Protein AF-A0A2N5M5T2-F1 (afdb_monomer_lite)

Organism: NCBI:txid673318

Structure (mmCIF, N/CA/C/O backbone):
data_AF-A0A2N5M5T2-F1
#
_entry.id   AF-A0A2N5M5T2-F1
#
loop_
_atom_site.group_PDB
_atom_site.id
_atom_site.type_symbol
_atom_site.label_atom_id
_atom_site.label_alt_id
_atom_site.label_comp_id
_atom_site.label_asym_id
_atom_site.label_entity_id
_atom_site.label_seq_id
_atom_site.pdbx_PDB_ins_code
_atom_site.Cartn_x
_atom_site.Cartn_y
_atom_site.Cartn_z
_atom_site.occupancy
_atom_site.B_iso_or_equiv
_atom_site.auth_seq_id
_atom_site.auth_comp_id
_atom_site.auth_asym_id
_atom_site.auth_atom_id
_atom_site.pdbx_PDB_model_num
ATOM 1 N N . MET A 1 1 ? 34.023 26.038 13.778 1.00 36.38 1 MET A N 1
ATOM 2 C CA . MET A 1 1 ? 34.430 25.364 12.529 1.00 3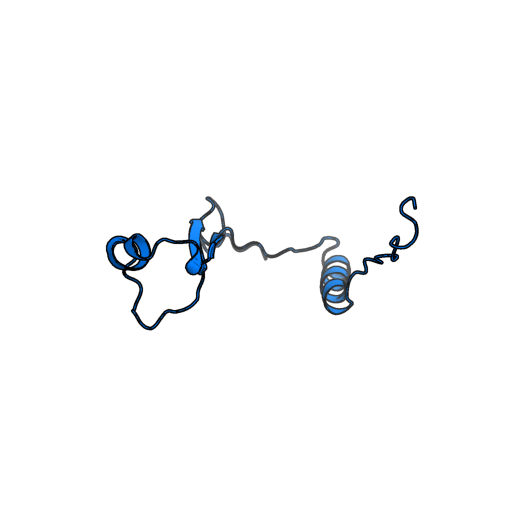6.38 1 MET A CA 1
ATOM 3 C C . MET A 1 1 ? 33.175 25.083 11.731 1.00 36.38 1 MET A C 1
ATOM 5 O O . MET A 1 1 ? 32.235 24.524 12.275 1.00 36.38 1 MET A O 1
ATOM 9 N N . LEU A 1 2 ? 33.132 25.613 10.513 1.00 45.06 2 LEU A N 1
ATOM 10 C CA . LEU A 1 2 ? 31.987 25.578 9.608 1.00 45.06 2 LEU A CA 1
ATOM 11 C C . LEU A 1 2 ? 31.850 24.185 8.982 1.00 45.06 2 LEU A C 1
ATOM 13 O O . LEU A 1 2 ? 32.859 23.562 8.644 1.00 45.06 2 LEU A O 1
ATOM 17 N N . ALA A 1 3 ? 30.595 23.745 8.870 1.00 51.44 3 ALA A N 1
ATOM 18 C CA . ALA A 1 3 ? 30.118 22.473 8.342 1.00 51.44 3 ALA A CA 1
ATOM 19 C C . ALA A 1 3 ? 30.877 22.005 7.092 1.00 51.44 3 ALA A C 1
ATOM 21 O O . ALA A 1 3 ? 30.689 22.535 6.002 1.00 51.44 3 ALA A O 1
ATOM 22 N N . GLN A 1 4 ? 31.716 20.989 7.255 1.00 56.06 4 GLN A N 1
ATOM 23 C CA . GLN A 1 4 ? 32.354 20.249 6.173 1.00 56.06 4 GLN A CA 1
ATOM 24 C C . GLN A 1 4 ? 32.332 18.779 6.602 1.00 56.06 4 GLN A C 1
ATOM 26 O O . GLN A 1 4 ? 32.784 18.486 7.705 1.00 56.06 4 GLN A O 1
ATOM 31 N N . ASN A 1 5 ? 31.808 17.898 5.741 1.00 55.69 5 ASN A N 1
ATOM 32 C CA . ASN A 1 5 ? 31.773 16.422 5.844 1.00 55.69 5 ASN A CA 1
ATOM 33 C C . ASN A 1 5 ? 30.427 15.768 6.196 1.00 55.69 5 ASN A C 1
ATOM 35 O O . ASN A 1 5 ? 30.352 14.986 7.135 1.00 55.69 5 ASN A O 1
ATOM 39 N N . ALA A 1 6 ? 29.394 16.011 5.387 1.00 55.72 6 ALA A N 1
ATOM 40 C CA . ALA A 1 6 ? 28.366 14.998 5.115 1.00 55.72 6 ALA A CA 1
ATOM 41 C C . ALA A 1 6 ? 27.584 15.364 3.843 1.00 55.72 6 ALA A C 1
ATOM 43 O O . ALA A 1 6 ? 26.415 15.728 3.898 1.00 55.72 6 ALA A O 1
ATOM 44 N N . VAL A 1 7 ? 28.233 15.299 2.681 1.00 58.28 7 VAL A N 1
ATOM 45 C CA . VAL A 1 7 ? 27.491 15.043 1.437 1.00 58.28 7 VAL A CA 1
ATOM 46 C C . VAL A 1 7 ? 27.829 13.611 1.042 1.00 58.28 7 VAL A C 1
ATOM 48 O O . VAL A 1 7 ? 28.564 13.362 0.093 1.00 58.28 7 VAL A O 1
ATOM 51 N N . GLU A 1 8 ? 27.391 12.659 1.869 1.00 62.53 8 GLU A N 1
ATOM 52 C CA . GLU A 1 8 ? 27.368 11.252 1.474 1.00 62.53 8 GLU A CA 1
ATOM 53 C C . GLU A 1 8 ? 26.434 11.139 0.268 1.00 62.53 8 GLU A C 1
ATOM 55 O O . GLU A 1 8 ? 25.259 11.503 0.333 1.00 62.53 8 GLU A O 1
ATOM 60 N N . GLY A 1 9 ? 26.983 10.708 -0.865 1.00 67.62 9 GLY A N 1
ATOM 61 C CA . GLY A 1 9 ? 26.239 10.532 -2.101 1.00 67.62 9 GLY A CA 1
ATOM 62 C C . GLY A 1 9 ? 25.193 9.432 -1.948 1.00 67.62 9 GLY A C 1
ATOM 63 O O . GLY A 1 9 ? 25.504 8.253 -2.098 1.00 67.62 9 GLY A O 1
ATOM 64 N N . ILE A 1 10 ? 23.947 9.815 -1.674 1.00 76.88 10 ILE A N 1
ATOM 65 C CA . ILE A 1 10 ? 22.805 8.900 -1.713 1.00 76.88 10 ILE A CA 1
ATOM 66 C C . ILE A 1 10 ? 22.468 8.640 -3.185 1.00 76.88 10 ILE A C 1
ATOM 68 O O . ILE A 1 10 ? 21.861 9.472 -3.858 1.00 76.88 10 ILE A O 1
ATOM 72 N N . GLY A 1 11 ? 22.879 7.480 -3.693 1.00 79.56 11 GLY A N 1
ATOM 73 C CA . GLY A 1 11 ? 22.442 6.972 -4.990 1.00 79.56 11 GLY A CA 1
ATOM 74 C C . GLY A 1 11 ? 21.110 6.238 -4.854 1.00 79.56 11 GLY A C 1
ATOM 75 O O . GLY A 1 11 ? 21.019 5.256 -4.120 1.00 79.56 11 GLY A O 1
ATOM 76 N N . LEU A 1 12 ? 20.079 6.688 -5.571 1.00 90.88 12 LEU A N 1
ATOM 77 C CA . LEU A 1 12 ? 18.833 5.936 -5.718 1.00 90.88 12 LEU A CA 1
ATOM 78 C C . LEU A 1 12 ? 18.937 5.044 -6.955 1.00 90.88 12 LEU A C 1
ATOM 80 O O . LEU A 1 12 ? 19.312 5.501 -8.032 1.00 90.88 12 LEU A O 1
ATOM 84 N N . SER A 1 13 ? 18.587 3.773 -6.805 1.00 94.19 13 SER A N 1
ATOM 85 C CA . SER A 1 13 ? 18.461 2.834 -7.918 1.00 94.19 13 SER A CA 1
ATOM 86 C C . SER A 1 13 ? 17.129 2.106 -7.818 1.00 94.19 13 SER A C 1
ATOM 88 O O . SER A 1 13 ? 16.568 1.979 -6.729 1.00 94.19 13 SER A O 1
ATOM 90 N N . ILE A 1 14 ? 16.613 1.653 -8.960 1.00 93.44 14 ILE A N 1
ATOM 91 C CA . ILE A 1 14 ? 15.453 0.765 -9.000 1.00 93.44 14 ILE A CA 1
ATOM 92 C C . ILE A 1 14 ? 15.982 -0.662 -8.828 1.00 93.44 14 ILE A C 1
ATOM 94 O O . ILE A 1 14 ? 16.743 -1.126 -9.680 1.00 93.44 14 ILE A O 1
ATOM 98 N N . PRO A 1 15 ? 15.605 -1.373 -7.755 1.00 96.00 15 PRO A N 1
ATOM 99 C CA . PRO A 1 15 ? 15.998 -2.762 -7.571 1.00 96.00 15 PRO A CA 1
ATOM 100 C C . PRO A 1 15 ? 15.476 -3.653 -8.705 1.00 96.00 15 PRO A C 1
ATOM 102 O O . PRO A 1 15 ? 14.379 -3.436 -9.222 1.00 96.00 15 PRO A O 1
ATOM 105 N N . ILE A 1 16 ? 16.234 -4.687 -9.079 1.00 95.50 16 ILE A N 1
ATOM 106 C CA . ILE A 1 16 ? 15.888 -5.537 -10.231 1.00 95.50 16 ILE A CA 1
ATOM 107 C C . ILE A 1 16 ? 14.540 -6.255 -10.064 1.00 95.50 16 ILE A C 1
ATOM 109 O O . ILE A 1 16 ? 13.790 -6.386 -11.024 1.00 95.50 16 ILE A O 1
ATOM 113 N N . ASN A 1 17 ? 14.179 -6.636 -8.837 1.00 96.00 17 ASN A N 1
ATOM 114 C CA . ASN A 1 17 ? 12.875 -7.226 -8.521 1.00 96.00 17 ASN A CA 1
ATOM 115 C C . ASN A 1 17 ? 11.701 -6.253 -8.737 1.00 96.00 17 ASN A C 1
ATOM 117 O O . ASN A 1 17 ? 10.582 -6.700 -8.960 1.00 96.00 17 ASN A O 1
ATOM 121 N N . THR A 1 18 ? 11.949 -4.943 -8.699 1.00 94.25 18 THR A N 1
ATOM 122 C CA . THR A 1 18 ? 10.968 -3.916 -9.069 1.00 94.25 18 THR A CA 1
ATOM 123 C C . THR A 1 18 ? 10.967 -3.663 -10.577 1.00 94.25 18 THR A C 1
ATOM 125 O O . THR A 1 18 ? 9.918 -3.379 -11.147 1.00 94.25 18 THR A O 1
ATOM 128 N N . ALA A 1 19 ? 12.127 -3.755 -11.234 1.00 95.50 19 ALA A N 1
ATOM 129 C CA . ALA A 1 19 ? 12.267 -3.458 -12.659 1.00 95.50 19 ALA A CA 1
ATOM 130 C C . ALA A 1 19 ? 11.694 -4.555 -13.573 1.00 95.50 19 ALA A C 1
ATOM 132 O O . ALA A 1 19 ? 11.047 -4.220 -14.560 1.00 95.50 19 ALA A O 1
ATOM 133 N N . ILE A 1 20 ? 11.892 -5.838 -13.244 1.00 96.38 20 ILE A N 1
ATOM 134 C CA . ILE A 1 20 ? 11.408 -6.977 -14.047 1.00 96.38 20 ILE A CA 1
ATOM 135 C C . ILE A 1 20 ? 9.908 -6.874 -14.384 1.00 96.38 20 ILE A C 1
ATOM 137 O O . ILE A 1 20 ? 9.599 -6.819 -15.572 1.00 96.38 20 I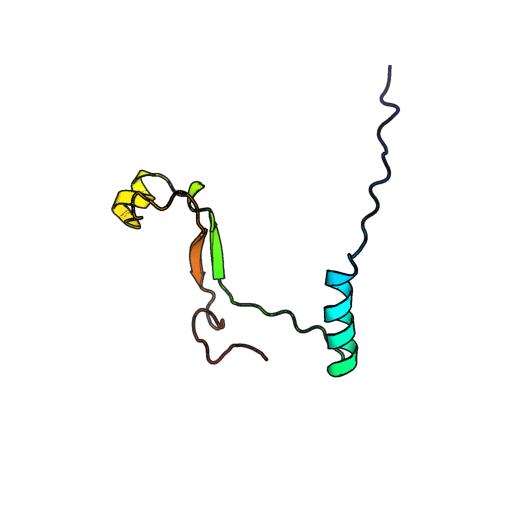LE A O 1
ATOM 141 N N . PRO A 1 21 ? 8.975 -6.770 -13.412 1.00 94.75 21 PRO A N 1
ATOM 142 C CA . PRO A 1 21 ? 7.545 -6.743 -13.736 1.00 94.75 21 PRO A CA 1
ATOM 143 C C . PRO A 1 21 ? 7.154 -5.517 -14.574 1.00 94.75 21 PRO A C 1
ATOM 145 O O . PRO A 1 21 ? 6.266 -5.599 -15.413 1.00 94.75 21 PRO A O 1
ATOM 148 N N . VAL A 1 22 ? 7.848 -4.386 -14.401 1.00 94.75 22 VAL A N 1
ATOM 149 C CA . VAL A 1 22 ? 7.622 -3.183 -15.216 1.00 94.75 22 VAL A CA 1
ATOM 150 C C . VAL A 1 22 ? 8.016 -3.423 -16.672 1.00 94.75 22 VAL A C 1
ATOM 152 O O . VAL A 1 22 ? 7.292 -3.008 -17.572 1.00 94.75 22 VAL A O 1
ATOM 155 N N . ILE A 1 23 ? 9.153 -4.079 -16.909 1.00 96.12 23 ILE A N 1
ATOM 156 C CA . ILE A 1 23 ? 9.609 -4.417 -18.262 1.00 96.12 23 ILE A CA 1
ATOM 157 C C . ILE A 1 23 ? 8.638 -5.411 -18.903 1.00 96.12 23 ILE A C 1
ATOM 159 O O . ILE A 1 23 ? 8.204 -5.181 -20.025 1.00 96.12 23 ILE A O 1
ATOM 163 N N . GLU A 1 24 ? 8.235 -6.455 -18.178 1.00 95.94 24 GLU A N 1
ATOM 164 C CA . GLU A 1 24 ? 7.292 -7.463 -18.679 1.00 95.94 24 GLU A CA 1
ATOM 165 C C . GLU A 1 24 ? 5.924 -6.872 -19.056 1.00 95.94 24 GLU A C 1
ATOM 167 O O . GLU A 1 24 ? 5.296 -7.323 -20.016 1.00 95.94 24 GLU A O 1
ATOM 172 N N . ASP A 1 25 ? 5.439 -5.878 -18.311 1.00 96.38 25 ASP A N 1
ATOM 173 C CA . ASP A 1 25 ? 4.201 -5.169 -18.644 1.00 96.38 25 ASP A CA 1
ATOM 174 C C . ASP A 1 25 ? 4.361 -4.314 -19.906 1.00 96.38 25 ASP A C 1
ATOM 176 O O . ASP A 1 25 ? 3.509 -4.346 -20.795 1.00 96.38 25 ASP A O 1
ATOM 180 N N . LEU A 1 26 ? 5.480 -3.595 -20.028 1.00 96.56 26 LEU A N 1
ATOM 181 C CA . LEU A 1 26 ? 5.775 -2.783 -21.208 1.00 96.56 26 LEU A CA 1
ATOM 182 C C . LEU A 1 26 ? 5.961 -3.639 -22.467 1.00 96.56 26 LEU A C 1
ATOM 184 O O . LEU A 1 26 ? 5.491 -3.254 -23.533 1.00 96.56 26 LEU A O 1
ATOM 188 N N . GLU A 1 27 ? 6.607 -4.799 -22.356 1.00 96.94 27 GLU A N 1
ATOM 189 C CA . GLU A 1 27 ? 6.790 -5.727 -23.476 1.00 96.94 27 GLU A CA 1
ATOM 190 C C . GLU A 1 27 ? 5.469 -6.344 -23.941 1.00 96.94 27 GLU A C 1
ATOM 192 O O . GLU A 1 27 ? 5.248 -6.496 -25.143 1.00 96.94 27 GLU A O 1
ATOM 197 N N . ARG A 1 28 ? 4.584 -6.704 -23.003 1.00 96.44 28 ARG A N 1
ATOM 198 C CA . ARG A 1 28 ? 3.321 -7.383 -23.325 1.00 96.44 28 ARG A CA 1
ATOM 199 C C . ARG A 1 28 ? 2.211 -6.432 -23.741 1.00 96.44 28 ARG A C 1
ATOM 201 O O . ARG A 1 28 ? 1.448 -6.763 -24.645 1.00 96.44 28 ARG A O 1
ATOM 208 N N . TYR A 1 29 ? 2.105 -5.283 -23.083 1.00 95.31 29 TYR A N 1
ATOM 209 C CA . TYR A 1 29 ? 0.943 -4.403 -23.202 1.00 95.31 29 TYR A CA 1
ATOM 210 C C . TYR A 1 29 ? 1.290 -2.996 -23.696 1.00 95.31 29 TYR A C 1
ATOM 212 O O . TYR A 1 29 ? 0.397 -2.248 -24.082 1.00 95.31 29 TYR A O 1
ATOM 220 N N . GLY A 1 30 ? 2.572 -2.615 -23.698 1.00 95.69 30 GLY A N 1
ATOM 221 C CA . GLY A 1 30 ? 3.005 -1.255 -24.035 1.00 95.69 30 GLY A CA 1
ATOM 222 C C . GLY A 1 30 ? 2.752 -0.225 -22.929 1.00 95.69 30 GLY A C 1
ATOM 223 O O . GLY A 1 30 ? 3.108 0.942 -23.088 1.00 95.69 30 GLY A O 1
ATOM 224 N N . GLU A 1 31 ? 2.180 -0.641 -21.798 1.00 93.69 31 GLU A N 1
ATOM 225 C CA . GLU A 1 31 ? 1.899 0.203 -20.640 1.00 93.69 31 GLU A CA 1
ATOM 226 C C . GLU A 1 31 ? 2.053 -0.571 -19.328 1.00 93.69 31 GLU A C 1
ATOM 228 O O . GLU A 1 31 ? 1.981 -1.798 -19.288 1.00 93.69 31 GLU A O 1
ATOM 233 N N . ILE A 1 32 ? 2.281 0.164 -18.240 1.00 92.19 32 ILE A N 1
ATOM 234 C CA . ILE A 1 32 ? 2.519 -0.421 -16.918 1.00 92.19 32 ILE A CA 1
ATOM 235 C C . ILE A 1 32 ? 1.179 -0.643 -16.219 1.00 92.19 32 ILE A C 1
ATOM 237 O O . ILE A 1 32 ? 0.482 0.325 -15.903 1.00 92.19 32 ILE A O 1
ATOM 241 N N . HIS A 1 33 ? 0.876 -1.892 -15.876 1.00 89.31 33 HIS A N 1
ATOM 242 C CA . HIS A 1 33 ? -0.333 -2.241 -15.144 1.00 89.31 33 HIS A CA 1
ATOM 243 C C . HIS A 1 33 ? -0.013 -2.238 -13.653 1.00 89.31 33 HIS A C 1
ATOM 245 O O . HIS A 1 33 ? 0.632 -3.133 -13.118 1.00 89.31 33 HIS A O 1
ATOM 251 N N . ARG A 1 34 ? -0.434 -1.186 -12.944 1.00 87.69 34 ARG A N 1
ATOM 252 C CA . ARG A 1 34 ? -0.265 -1.099 -11.486 1.00 87.69 34 ARG A CA 1
ATOM 253 C C . ARG A 1 34 ? -1.562 -1.515 -10.797 1.00 87.69 34 ARG A C 1
ATOM 255 O O . ARG A 1 34 ? -2.507 -0.724 -10.811 1.00 87.69 34 ARG A O 1
ATOM 262 N N . PRO A 1 35 ? -1.619 -2.695 -10.152 1.00 85.81 35 PRO A N 1
ATOM 263 C CA . PRO A 1 35 ? -2.808 -3.113 -9.427 1.00 85.81 35 PRO A CA 1
ATOM 264 C C . PRO A 1 35 ? -3.174 -2.091 -8.350 1.00 85.81 35 PRO A C 1
ATOM 266 O O . PRO A 1 35 ? -2.329 -1.672 -7.555 1.00 85.81 35 PRO A O 1
ATOM 269 N N . TYR A 1 36 ? -4.446 -1.704 -8.305 1.00 87.69 36 TYR A N 1
ATOM 270 C CA . TYR A 1 36 ? -4.962 -0.755 -7.326 1.00 87.69 36 TYR A CA 1
ATOM 271 C C . TYR A 1 36 ? -6.246 -1.287 -6.691 1.00 87.69 36 TYR A C 1
ATOM 273 O O . TYR A 1 36 ? -7.268 -1.448 -7.352 1.00 87.69 36 TYR A O 1
ATOM 281 N N . MET A 1 37 ? -6.197 -1.547 -5.382 1.00 89.25 37 MET A N 1
ATOM 282 C CA . MET A 1 37 ? -7.328 -2.114 -4.641 1.00 89.25 37 MET A CA 1
ATOM 283 C C . MET A 1 37 ? -8.366 -1.052 -4.236 1.00 89.25 37 MET A C 1
ATOM 285 O O . MET A 1 37 ? -9.562 -1.329 -4.247 1.00 89.25 37 MET A O 1
ATOM 289 N N . GLY A 1 38 ? -7.928 0.172 -3.914 1.00 90.19 38 GLY A N 1
ATOM 290 C CA . GLY A 1 38 ? -8.815 1.274 -3.517 1.00 90.19 38 GLY A CA 1
ATOM 291 C C . GLY A 1 38 ? -9.210 1.319 -2.043 1.00 90.19 38 GLY A C 1
ATOM 292 O O . GLY A 1 38 ? -10.303 1.784 -1.725 1.00 90.19 38 GLY A O 1
ATOM 293 N N . VAL A 1 39 ? -8.326 0.874 -1.149 1.00 91.19 39 VAL A N 1
ATOM 294 C CA . VAL A 1 39 ? -8.485 1.012 0.307 1.00 91.19 39 VAL A CA 1
ATOM 295 C C . VAL A 1 39 ? -7.495 2.022 0.875 1.00 91.19 39 VAL A C 1
ATOM 297 O O . VAL A 1 39 ? -6.348 2.089 0.434 1.00 91.19 39 VAL A O 1
ATOM 300 N N . GLU A 1 40 ? -7.932 2.780 1.874 1.00 88.62 40 GLU A N 1
ATOM 301 C CA . GLU A 1 40 ? -7.054 3.558 2.742 1.00 88.62 40 GLU A CA 1
ATOM 302 C C . GLU A 1 40 ? -6.871 2.812 4.063 1.00 88.62 40 GLU A C 1
ATOM 304 O O . GLU A 1 40 ? -7.845 2.410 4.711 1.00 88.62 40 GLU A O 1
ATOM 309 N N . LEU A 1 41 ? -5.610 2.609 4.441 1.00 89.75 41 LEU A N 1
ATOM 310 C CA . LEU A 1 41 ? -5.223 1.841 5.615 1.00 89.75 41 LEU A CA 1
ATOM 311 C C . LEU A 1 41 ? -4.642 2.767 6.677 1.00 89.75 41 LEU A C 1
ATOM 313 O O . LEU A 1 41 ? -3.827 3.637 6.379 1.00 89.75 41 LEU A O 1
ATOM 317 N N . ARG A 1 42 ? -5.021 2.528 7.930 1.00 85.06 42 ARG A N 1
ATOM 318 C CA . ARG A 1 42 ? -4.395 3.135 9.107 1.00 85.06 42 ARG A CA 1
ATOM 319 C C . ARG A 1 42 ? -3.846 2.035 9.994 1.00 85.06 42 ARG A C 1
ATOM 321 O O . ARG A 1 42 ? -4.460 0.975 10.124 1.00 85.06 42 ARG A O 1
ATOM 328 N N . SER A 1 43 ? -2.690 2.275 10.597 1.00 86.31 43 SER A N 1
ATOM 329 C CA . SER A 1 43 ? -2.141 1.344 11.579 1.00 86.31 43 SER A CA 1
ATOM 330 C C . SER A 1 43 ? -3.122 1.194 12.745 1.00 86.31 43 SER A C 1
ATOM 332 O O . SER A 1 43 ? -3.654 2.181 13.257 1.00 86.31 43 SER A O 1
ATOM 334 N N . ALA A 1 44 ? -3.353 -0.044 13.188 1.00 80.38 44 ALA A N 1
ATOM 335 C CA . ALA A 1 44 ? -4.158 -0.311 14.376 1.00 80.38 44 ALA A CA 1
ATOM 336 C C . ALA A 1 44 ? -3.582 0.393 15.616 1.00 80.38 44 ALA A C 1
ATOM 338 O O . ALA A 1 44 ? -4.340 0.855 16.463 1.00 80.38 44 ALA A O 1
ATOM 339 N N . GLN A 1 45 ? -2.254 0.540 15.694 1.00 81.75 45 GLN A N 1
ATOM 340 C CA . GLN A 1 45 ? -1.574 1.224 16.794 1.00 81.75 45 GLN A CA 1
ATOM 341 C C . GLN A 1 45 ? -1.855 2.732 16.848 1.00 81.75 45 GLN A C 1
ATOM 343 O O . GLN A 1 45 ? -1.729 3.329 17.913 1.00 81.75 45 GLN A O 1
ATOM 348 N N . GLU A 1 46 ? -2.252 3.352 15.735 1.00 81.88 46 GLU A N 1
ATOM 349 C CA . GLU A 1 46 ? -2.632 4.771 15.701 1.00 81.88 46 GLU A CA 1
ATOM 350 C C . GLU A 1 46 ? -4.060 5.020 16.214 1.00 81.88 46 GLU A C 1
ATOM 352 O O . GLU A 1 46 ? -4.449 6.165 16.452 1.00 81.88 46 GLU A O 1
ATOM 357 N N . ILE A 1 47 ? -4.866 3.967 16.372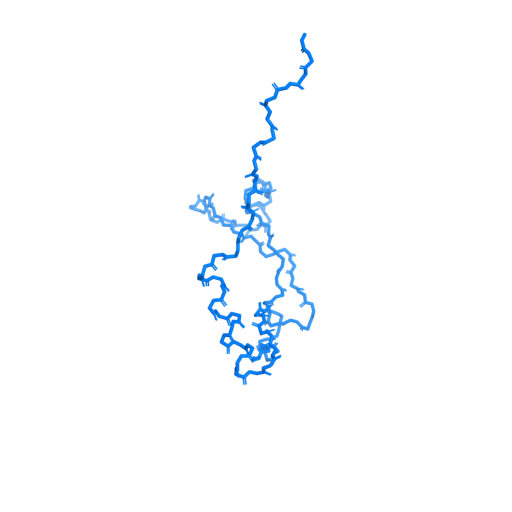 1.00 78.88 47 ILE A N 1
ATOM 358 C CA . ILE A 1 47 ? -6.233 4.051 16.889 1.00 78.88 47 ILE A CA 1
ATOM 359 C C . ILE A 1 47 ? -6.171 3.984 18.414 1.00 78.88 47 ILE A C 1
ATOM 361 O O . ILE A 1 47 ? -5.487 3.128 18.968 1.00 78.88 47 ILE A O 1
ATOM 365 N N . SER A 1 48 ? -6.892 4.859 19.122 1.00 81.06 48 SER A N 1
ATOM 366 C CA . SER A 1 48 ? -6.871 4.843 20.591 1.00 81.06 48 SER A CA 1
ATOM 367 C C . SER A 1 48 ? -7.397 3.516 21.149 1.00 81.06 48 SER A C 1
ATOM 369 O O . SER A 1 48 ? -8.342 2.937 20.611 1.00 81.06 48 SER A O 1
ATOM 371 N N . GLN A 1 49 ? -6.835 3.064 22.274 1.00 79.81 49 GLN A N 1
ATOM 372 C CA . GLN A 1 49 ? -7.252 1.827 22.951 1.00 79.81 49 GLN A CA 1
ATOM 373 C C . GLN A 1 49 ? -8.758 1.797 23.260 1.00 79.81 49 GLN A C 1
ATOM 375 O O . GLN A 1 49 ? -9.414 0.770 23.101 1.00 79.81 49 GLN A O 1
ATOM 380 N N . TYR A 1 50 ? -9.328 2.956 23.609 1.00 83.44 50 TYR A N 1
ATOM 381 C CA . TYR A 1 50 ? -10.769 3.114 23.800 1.00 83.44 50 TYR A CA 1
ATOM 382 C C . TYR A 1 50 ? -11.554 2.782 22.524 1.00 83.44 50 TYR A C 1
ATOM 384 O O . TYR A 1 50 ? -12.490 1.989 22.555 1.00 83.44 50 TYR A O 1
ATOM 392 N N . HIS A 1 51 ? -11.164 3.332 21.371 1.00 81.50 51 HIS A N 1
ATOM 393 C CA . HIS A 1 51 ? -11.846 3.032 20.111 1.00 81.50 51 HIS A CA 1
ATOM 394 C C . HIS A 1 51 ? -11.605 1.597 19.640 1.00 81.50 51 HIS A C 1
ATOM 396 O O . HIS A 1 51 ? -12.528 0.984 19.105 1.00 81.50 51 HIS A O 1
ATOM 402 N N . GLN A 1 52 ? -10.422 1.030 19.887 1.00 77.19 52 GLN A N 1
ATOM 403 C CA . GLN A 1 52 ? -10.147 -0.379 19.598 1.00 77.19 52 GLN A CA 1
ATOM 404 C C . GLN A 1 52 ? -11.117 -1.300 20.352 1.00 77.19 52 GLN A C 1
ATOM 406 O O . GLN A 1 52 ? -11.701 -2.190 19.746 1.00 77.19 52 GLN A O 1
ATOM 411 N N . GLN A 1 53 ? -11.360 -1.055 21.641 1.00 79.50 53 GLN A N 1
ATOM 412 C CA . GLN A 1 53 ? -12.168 -1.941 22.490 1.00 79.50 53 GLN A CA 1
ATOM 413 C C . GLN A 1 53 ? -13.671 -1.638 22.411 1.00 79.50 53 GLN A C 1
ATOM 415 O O . GLN A 1 53 ? -14.490 -2.550 22.305 1.00 79.50 53 GLN A O 1
ATOM 420 N N . ASN A 1 54 ? -14.054 -0.360 22.433 1.00 80.62 54 ASN A N 1
ATOM 421 C CA . ASN A 1 54 ? -15.453 0.054 22.559 1.00 80.62 54 ASN A CA 1
ATOM 422 C C . ASN A 1 54 ? -16.142 0.321 21.214 1.00 80.62 54 ASN A C 1
ATOM 424 O O . ASN A 1 54 ? -17.363 0.187 21.132 1.00 80.62 54 ASN A O 1
ATOM 428 N N . THR A 1 55 ? -15.396 0.695 20.169 1.00 79.62 55 THR A N 1
ATOM 429 C CA . THR A 1 55 ? -15.959 0.995 18.839 1.00 79.62 55 THR A CA 1
ATOM 430 C C . THR A 1 55 ? -15.717 -0.152 17.861 1.00 79.62 55 THR A C 1
ATOM 432 O O . THR A 1 55 ? -16.665 -0.674 17.281 1.00 79.62 55 THR A O 1
ATOM 435 N N . LEU A 1 56 ? -14.459 -0.565 17.704 1.00 78.00 56 LEU A N 1
ATOM 436 C CA . LEU A 1 56 ? -14.034 -1.571 16.726 1.00 78.00 56 LEU A CA 1
ATOM 437 C C . LEU A 1 56 ? -14.056 -3.001 17.278 1.00 78.00 56 LEU A C 1
ATOM 439 O O . LEU A 1 56 ? -14.013 -3.948 16.498 1.00 78.00 56 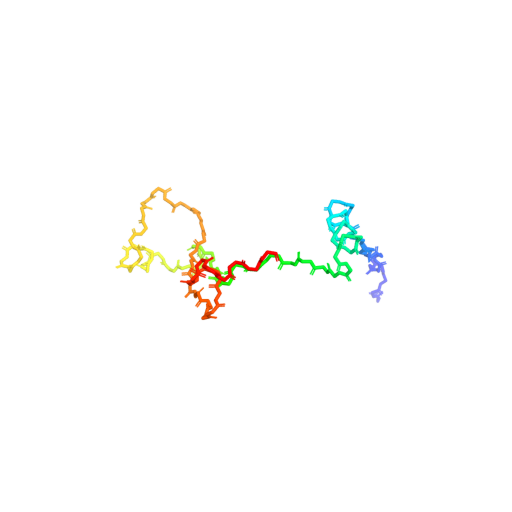LEU A O 1
ATOM 443 N N . LYS A 1 57 ? -14.158 -3.151 18.606 1.00 82.31 57 LYS A N 1
ATOM 444 C CA . LYS A 1 57 ? -14.223 -4.431 19.328 1.00 82.31 57 LYS A CA 1
ATOM 445 C C . LYS A 1 57 ? -13.094 -5.391 18.940 1.00 82.31 57 LYS A C 1
ATOM 447 O O . LYS A 1 57 ? -13.339 -6.559 18.642 1.00 82.31 57 LYS A O 1
ATOM 452 N N . PHE A 1 58 ? -11.863 -4.890 18.918 1.00 77.62 58 PHE A N 1
ATOM 453 C CA . PHE A 1 58 ? -10.692 -5.705 18.621 1.00 77.62 58 PHE A CA 1
ATOM 454 C C . PHE A 1 58 ? -10.522 -6.814 19.669 1.00 77.62 58 PHE A C 1
ATOM 456 O O . PHE A 1 58 ? -10.643 -6.544 20.867 1.00 77.62 58 PHE A O 1
ATOM 463 N N . PRO A 1 59 ? -10.248 -8.056 19.238 1.00 79.06 59 PRO A N 1
ATOM 464 C CA . PRO A 1 59 ? -9.855 -9.122 20.143 1.00 79.06 59 PRO A CA 1
ATOM 465 C C . PRO A 1 59 ? -8.578 -8.748 20.910 1.00 79.06 59 PRO A C 1
ATOM 467 O O . PRO A 1 59 ? -7.673 -8.123 20.359 1.00 79.06 59 PRO A O 1
ATOM 470 N N . ASN A 1 60 ? -8.496 -9.142 22.183 1.00 75.06 60 ASN A N 1
ATOM 471 C CA . ASN A 1 60 ? -7.378 -8.788 23.072 1.00 75.06 60 ASN A CA 1
ATOM 472 C C . ASN A 1 60 ? -6.029 -9.400 22.640 1.00 75.06 60 ASN A C 1
ATOM 474 O O . ASN A 1 60 ? -4.982 -8.997 23.137 1.00 75.06 60 ASN A O 1
ATOM 478 N N . ASP A 1 61 ? -6.054 -10.387 21.747 1.00 80.12 61 ASP A N 1
ATOM 479 C CA . ASP A 1 61 ? -4.897 -11.054 21.152 1.00 80.12 61 ASP A CA 1
ATOM 480 C C . ASP A 1 61 ? -4.380 -10.363 19.875 1.00 80.12 61 ASP A C 1
ATOM 482 O O . ASP A 1 61 ? -3.304 -10.707 19.384 1.00 80.12 61 ASP A O 1
ATOM 486 N N . VAL A 1 62 ? -5.084 -9.348 19.357 1.00 73.50 62 VAL A N 1
ATOM 487 C CA . VAL A 1 62 ? -4.634 -8.562 18.198 1.00 73.50 62 VAL A CA 1
ATOM 488 C C . VAL A 1 62 ? -3.741 -7.409 18.662 1.00 73.50 62 VAL A C 1
ATOM 490 O O . VAL A 1 62 ? -4.205 -6.341 19.051 1.00 73.50 62 VAL A O 1
ATOM 493 N N . ILE A 1 63 ? -2.426 -7.629 18.595 1.00 69.00 63 ILE A N 1
ATOM 494 C CA . ILE A 1 63 ? -1.383 -6.669 19.018 1.00 69.00 63 ILE A CA 1
ATOM 495 C C . ILE A 1 63 ? -0.886 -5.807 17.841 1.00 69.00 63 ILE A C 1
ATOM 497 O O . ILE A 1 63 ? -0.275 -4.747 18.022 1.00 69.00 63 ILE A O 1
ATOM 501 N N . SER A 1 64 ? -1.131 -6.261 16.608 1.00 76.06 64 SER A N 1
ATOM 502 C CA . SER A 1 64 ? -0.777 -5.544 15.390 1.00 76.06 64 SER A CA 1
ATOM 503 C C . SER A 1 64 ? -1.737 -5.806 14.241 1.00 76.06 64 SER A C 1
ATOM 505 O O . SER A 1 64 ? -2.399 -6.837 14.175 1.00 76.06 64 SER A O 1
ATOM 507 N N . GLY A 1 65 ? -1.836 -4.829 13.342 1.00 81.62 65 GLY A N 1
ATOM 508 C CA . GLY A 1 65 ? -2.718 -4.905 12.191 1.00 81.62 65 GLY A CA 1
ATOM 509 C C . GLY A 1 65 ? -2.921 -3.548 11.536 1.00 81.62 65 GLY A C 1
ATOM 510 O O . GLY A 1 65 ? -2.395 -2.525 11.981 1.00 81.62 65 GLY A O 1
ATOM 511 N N . VAL A 1 66 ? -3.710 -3.553 10.470 1.00 85.81 66 VAL A N 1
ATOM 512 C CA . VAL A 1 66 ? -4.157 -2.353 9.766 1.00 85.81 66 VAL A CA 1
ATOM 513 C C . VAL A 1 66 ? -5.677 -2.345 9.738 1.00 85.81 66 VAL A C 1
ATOM 515 O O . VAL A 1 66 ? -6.306 -3.380 9.524 1.00 85.81 66 VAL A O 1
ATOM 518 N N . ALA A 1 67 ? -6.270 -1.182 9.970 1.00 82.81 67 ALA A N 1
ATOM 519 C CA . ALA A 1 67 ? -7.698 -0.965 9.816 1.00 82.81 67 ALA A CA 1
ATOM 520 C C . ALA A 1 67 ? -7.966 -0.301 8.462 1.00 82.81 67 ALA A C 1
ATOM 522 O O . ALA A 1 67 ? -7.275 0.649 8.084 1.00 82.81 67 ALA A O 1
ATOM 523 N N . VAL A 1 68 ? -8.991 -0.775 7.752 1.00 87.00 68 VAL A N 1
ATOM 524 C CA . VAL A 1 68 ? -9.513 -0.094 6.562 1.00 87.00 68 VAL A CA 1
ATOM 525 C C . VAL A 1 68 ? -10.377 1.066 7.039 1.00 87.00 68 VAL A C 1
ATOM 527 O O . VAL A 1 68 ? -11.442 0.849 7.613 1.00 87.00 68 VAL A O 1
ATOM 530 N N . VAL A 1 69 ? -9.909 2.295 6.832 1.00 85.00 69 VAL A N 1
ATOM 531 C CA . VAL A 1 69 ? -10.633 3.501 7.270 1.00 85.00 69 VAL A CA 1
ATOM 532 C C . VAL A 1 69 ? -11.495 4.097 6.171 1.00 85.00 69 VAL A C 1
ATOM 534 O O . VAL A 1 69 ? -12.492 4.754 6.460 1.00 85.00 69 VAL A O 1
ATOM 537 N N . GLN A 1 70 ? -11.147 3.830 4.914 1.00 85.06 70 GLN A N 1
ATOM 538 C CA . GLN A 1 70 ? -11.934 4.255 3.773 1.00 85.06 70 GLN A CA 1
ATOM 539 C C . GLN A 1 70 ? -11.818 3.245 2.636 1.00 85.06 70 GLN A C 1
ATOM 541 O O . GLN A 1 70 ? -10.753 2.685 2.374 1.00 85.06 70 GLN A O 1
ATOM 546 N N . VAL A 1 71 ? -12.930 3.054 1.931 1.00 89.94 71 VAL A N 1
ATOM 547 C CA . VAL A 1 71 ? -12.969 2.360 0.647 1.00 89.94 71 VAL A CA 1
ATOM 548 C C . VAL A 1 71 ? -13.359 3.379 -0.412 1.00 89.94 71 VAL A C 1
ATOM 550 O O . VAL A 1 71 ? -14.346 4.102 -0.261 1.00 89.94 71 VAL A O 1
ATOM 553 N N . LYS A 1 72 ? -12.568 3.477 -1.479 1.00 89.06 72 LYS A N 1
ATOM 554 C CA . LYS A 1 72 ? -12.830 4.417 -2.567 1.00 89.06 72 LYS A CA 1
ATOM 555 C C . LYS A 1 72 ? -14.035 3.945 -3.385 1.00 89.06 72 LYS A C 1
ATOM 557 O O . LYS A 1 72 ? -14.116 2.777 -3.766 1.00 89.06 72 LYS A O 1
ATOM 562 N N . ASN A 1 73 ? -14.945 4.863 -3.709 1.00 85.38 73 ASN A N 1
ATOM 563 C CA . ASN A 1 73 ? -16.043 4.582 -4.636 1.00 85.38 73 ASN A CA 1
ATOM 564 C C . ASN A 1 73 ? -15.507 4.157 -6.011 1.00 85.38 73 ASN A C 1
ATOM 566 O O . ASN A 1 73 ? -14.489 4.679 -6.461 1.00 85.38 73 ASN A O 1
ATOM 570 N N . GLN A 1 74 ? -16.202 3.220 -6.668 1.00 84.25 74 GLN A N 1
ATOM 571 C CA . GLN A 1 74 ? -15.799 2.641 -7.962 1.00 84.25 74 GLN A CA 1
ATOM 572 C C . GLN A 1 74 ? -14.419 1.951 -7.942 1.00 84.25 74 GLN A C 1
ATOM 574 O O . GLN A 1 74 ? -13.732 1.902 -8.956 1.00 84.25 74 GLN A O 1
ATOM 579 N N . SER A 1 75 ? -13.998 1.426 -6.789 1.00 85.75 75 SER A N 1
ATOM 580 C CA . SER A 1 75 ? -12.792 0.600 -6.677 1.00 85.75 75 SER A CA 1
ATOM 581 C C . SER A 1 75 ? -13.121 -0.885 -6.557 1.00 85.75 75 SER A C 1
ATOM 583 O O . SER A 1 75 ? -14.236 -1.249 -6.176 1.00 85.75 75 SER A O 1
ATOM 585 N N . ALA A 1 76 ? -12.119 -1.731 -6.808 1.00 84.62 76 ALA A N 1
ATOM 586 C CA . ALA A 1 76 ? -12.196 -3.175 -6.607 1.00 84.62 76 ALA A CA 1
ATOM 587 C C . ALA A 1 76 ? -12.603 -3.565 -5.175 1.00 84.62 76 ALA A C 1
ATOM 589 O O . ALA A 1 76 ? -13.344 -4.525 -4.985 1.00 84.62 76 ALA A O 1
ATOM 590 N N . ALA A 1 77 ? -12.153 -2.810 -4.169 1.00 85.56 77 ALA A N 1
ATOM 591 C CA . ALA A 1 77 ? -12.503 -3.059 -2.775 1.00 85.56 77 ALA A CA 1
ATOM 592 C C . ALA A 1 77 ? -13.983 -2.807 -2.460 1.00 85.56 77 ALA A C 1
ATOM 594 O O . ALA A 1 77 ? -14.540 -3.486 -1.601 1.00 85.56 77 ALA A O 1
ATOM 595 N N . LEU A 1 78 ? -14.623 -1.843 -3.134 1.00 86.75 78 LEU A N 1
ATOM 596 C CA . LEU A 1 78 ? -16.060 -1.606 -2.970 1.00 86.75 78 LEU A CA 1
ATOM 597 C C . LEU A 1 78 ? -16.886 -2.566 -3.826 1.00 86.75 78 LEU A C 1
ATOM 599 O O . LEU A 1 78 ? -17.926 -3.049 -3.387 1.00 86.75 78 LEU A O 1
ATOM 603 N N . ASN A 1 79 ? -16.444 -2.804 -5.060 1.00 82.50 79 ASN A N 1
ATOM 604 C CA . ASN A 1 79 ? -17.113 -3.697 -5.985 1.00 82.50 79 ASN A CA 1
ATOM 605 C C . ASN A 1 79 ? -16.077 -4.520 -6.782 1.00 82.50 79 ASN A C 1
ATOM 607 O O . ASN A 1 79 ? -15.397 -3.971 -7.656 1.00 82.50 79 ASN A O 1
ATOM 611 N N . PRO A 1 80 ? -15.982 -5.839 -6.526 1.00 68.25 80 PRO A N 1
ATOM 612 C CA . PRO A 1 80 ? -14.947 -6.697 -7.099 1.00 68.25 80 PRO A CA 1
ATOM 613 C C . PRO A 1 80 ? -15.052 -6.861 -8.622 1.00 68.25 80 PRO A C 1
ATOM 615 O O . PRO A 1 80 ? -14.074 -7.246 -9.254 1.00 68.25 80 PRO A O 1
ATOM 618 N N . SER A 1 81 ? -16.184 -6.510 -9.247 1.00 68.75 81 SER A N 1
ATOM 619 C CA . SER A 1 81 ? -16.317 -6.531 -10.712 1.00 68.75 81 SER A CA 1
ATOM 620 C C . SER A 1 81 ? -15.487 -5.459 -11.433 1.00 68.75 81 SER A C 1
ATOM 6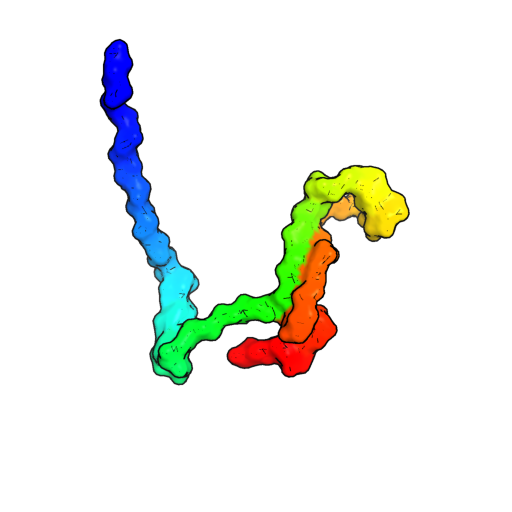22 O O . SER A 1 81 ? -15.423 -5.474 -12.657 1.00 68.75 81 SER A O 1
ATOM 624 N N . HIS A 1 82 ? -14.875 -4.520 -10.699 1.00 59.81 82 HIS A N 1
ATOM 625 C CA . HIS A 1 82 ? -13.985 -3.480 -11.232 1.00 59.81 82 HIS A CA 1
ATOM 626 C C . HIS A 1 82 ? -12.502 -3.730 -10.913 1.00 59.81 82 HIS A C 1
ATOM 628 O O . HIS A 1 82 ? -11.710 -2.788 -10.899 1.00 59.81 82 HIS A O 1
ATOM 634 N N . MET A 1 83 ? -12.102 -4.976 -10.6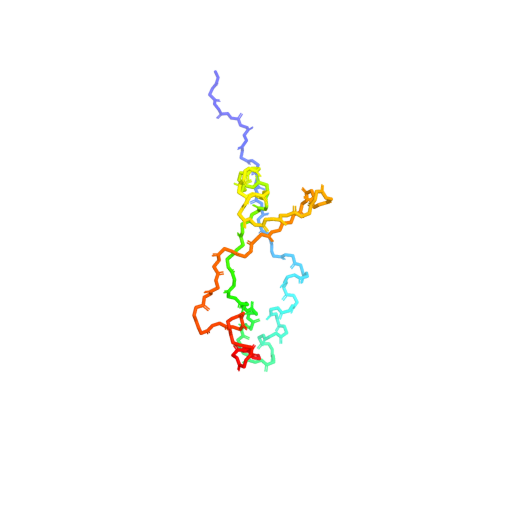32 1.00 57.31 83 MET A N 1
ATOM 635 C CA . MET A 1 83 ? -10.685 -5.345 -10.670 1.00 57.31 83 MET A CA 1
ATOM 636 C C . MET A 1 83 ? -10.197 -5.185 -12.114 1.00 57.31 83 MET A C 1
ATOM 638 O O . MET A 1 83 ? -10.473 -6.042 -12.949 1.00 57.31 83 MET A O 1
ATOM 642 N N . SER A 1 84 ? -9.547 -4.056 -12.425 1.00 59.34 84 SER A N 1
ATOM 643 C CA . SER A 1 84 ? -8.847 -3.895 -13.702 1.00 59.34 84 SER A CA 1
ATOM 644 C C . SER A 1 84 ? -7.834 -5.027 -13.834 1.00 59.34 84 SER A C 1
ATOM 646 O O . SER A 1 84 ? -7.002 -5.206 -12.939 1.00 59.34 84 SER A O 1
ATOM 648 N N . GLY A 1 85 ? -7.992 -5.809 -14.905 1.00 49.94 85 GLY A N 1
ATOM 649 C CA . GLY A 1 85 ? -6.999 -6.774 -15.371 1.00 49.94 85 GLY A CA 1
ATOM 650 C C . GLY A 1 85 ? -5.725 -6.095 -15.839 1.00 49.94 85 GLY A C 1
ATOM 651 O O . GLY A 1 85 ? -5.776 -4.872 -16.108 1.00 49.94 85 GLY A O 1
#

Secondary structure (DSSP, 8-state):
----S----------HHHHHHHHHHHHHHSS-------EEEEEGGGS-HHIIIIIS---TT--S-EEEEEE-TTSTTT-GGG---

Radius of gyration: 21.19 Å; chains: 1; bounding box: 52×37×48 Å

Foldseek 3Di:
DDDDDPPPPDDDDDDPVRVVQQVVCCVPPVHRDDFDQQFDKDWPVVDDPCCCCPPVNPDPPCPTDIDGPDGDPLGCNVPVVSRDD

pLDDT: mean 81.34, std 13.45, range [36.38, 96.94]

Sequence (85 aa):
MLAQNAVEGIGLSIPINTAIPVIEDLERYGEIHRPYMGVELRSAQEISQYHQQNTLKFPNDVISGVAVVQVKNQSAALNPSHMSG